Protein AF-A0A660N3R1-F1 (afdb_monomer)

Radius of gyration: 9.86 Å; Cα contacts (8 Å, |Δi|>4): 32; chains: 1; bounding box: 21×16×28 Å

Solvent-accessible surface area (backbone atoms only — not comparable to full-atom values): 2322 Å² total; per-residue (Å²): 96,74,52,73,42,64,46,98,87,69,47,80,72,43,79,44,74,78,58,63,76,82,67,41,67,60,55,52,51,52,55,66,74,76,109

Secondary structure (DSSP, 8-state):
--EEEE-TTS-EEEEESS--STTHHHHHHHHHH--

Sequence (35 aa):
RSTFVLDSAGNIAHEWRKVKVAGHAEAVLAAVKNG

Foldseek 3Di:
DKDFDADPVRDTPDIDDPDDDPCVVVVVVVSVVPD

Structure (mmCIF, N/CA/C/O backbone):
data_AF-A0A660N3R1-F1
#
_entry.id   AF-A0A660N3R1-F1
#
loop_
_atom_site.group_PDB
_atom_site.id
_atom_site.type_symbol
_atom_site.label_atom_id
_atom_site.label_alt_id
_atom_site.label_comp_id
_atom_site.label_asym_id
_atom_site.label_entity_id
_atom_site.label_seq_id
_atom_site.pdbx_PDB_ins_code
_atom_site.Cartn_x
_atom_site.Cartn_y
_atom_site.Cartn_z
_atom_site.occupancy
_atom_site.B_iso_or_equiv
_atom_site.auth_seq_id
_atom_site.auth_comp_id
_atom_site.auth_asym_id
_atom_site.auth_atom_id
_atom_site.pdbx_PDB_model_num
ATOM 1 N N . ARG A 1 1 ? 10.296 7.831 -4.216 1.00 87.75 1 ARG A N 1
ATOM 2 C CA . ARG A 1 1 ? 8.880 8.041 -3.839 1.00 87.75 1 ARG A CA 1
ATOM 3 C C . ARG A 1 1 ? 8.511 6.963 -2.838 1.00 87.75 1 ARG A C 1
ATOM 5 O O . ARG A 1 1 ? 9.026 5.852 -2.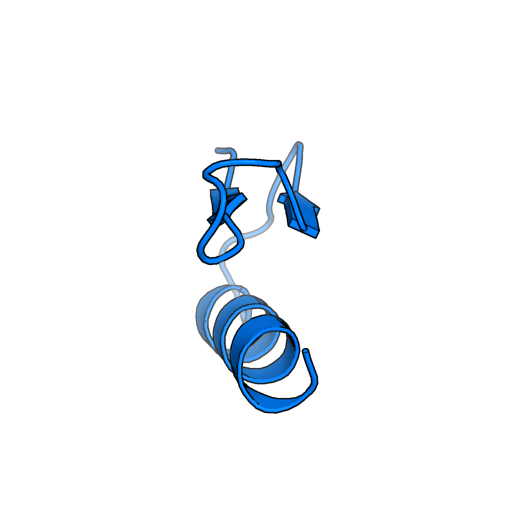968 1.00 87.75 1 ARG A O 1
ATOM 12 N N . SER A 1 2 ? 7.716 7.316 -1.843 1.00 93.69 2 SER A N 1
ATOM 13 C CA . SER A 1 2 ? 7.225 6.407 -0.814 1.00 93.69 2 SER A CA 1
ATOM 14 C C . SER A 1 2 ? 5.706 6.470 -0.774 1.00 93.69 2 SER A C 1
ATOM 16 O O . SER A 1 2 ? 5.103 7.465 -1.180 1.00 93.69 2 SER A O 1
ATOM 18 N N . THR A 1 3 ? 5.100 5.383 -0.326 1.00 96.31 3 THR A N 1
ATOM 19 C CA . THR A 1 3 ? 3.657 5.274 -0.123 1.00 96.31 3 THR A CA 1
ATOM 20 C C . THR A 1 3 ? 3.439 4.470 1.142 1.00 96.31 3 THR A C 1
ATOM 22 O O . THR A 1 3 ? 4.178 3.520 1.393 1.00 96.31 3 THR A O 1
ATOM 25 N N . PHE A 1 4 ? 2.452 4.874 1.928 1.00 95.38 4 PHE A N 1
ATOM 26 C CA . PHE A 1 4 ? 2.108 4.253 3.197 1.00 95.38 4 PHE A CA 1
ATOM 27 C C . PHE A 1 4 ? 0.600 4.029 3.208 1.00 95.38 4 PHE A C 1
ATOM 29 O O . PHE A 1 4 ? -0.149 4.909 2.783 1.00 95.38 4 PHE A O 1
ATOM 36 N N . VAL A 1 5 ? 0.173 2.857 3.663 1.00 95.62 5 VAL A N 1
ATOM 37 C CA . VAL A 1 5 ? -1.224 2.559 3.988 1.00 95.62 5 VAL A CA 1
ATOM 38 C C . VAL A 1 5 ? -1.346 2.605 5.501 1.00 95.62 5 VAL A C 1
ATOM 40 O O . VAL A 1 5 ? -0.530 2.002 6.202 1.00 95.62 5 VAL A O 1
ATOM 43 N N . LEU A 1 6 ? -2.345 3.337 5.986 1.00 95.44 6 LEU A N 1
ATOM 44 C CA . LEU A 1 6 ? -2.658 3.442 7.405 1.00 95.44 6 LEU A CA 1
ATOM 45 C C . LEU A 1 6 ? -3.916 2.631 7.719 1.00 95.44 6 LEU A C 1
ATOM 47 O O . LEU A 1 6 ? -4.843 2.607 6.908 1.00 95.44 6 LEU A O 1
ATOM 51 N N . ASP A 1 7 ? -3.939 1.987 8.882 1.00 93.38 7 ASP A N 1
ATOM 52 C CA . ASP A 1 7 ? -5.145 1.359 9.423 1.00 93.38 7 ASP A CA 1
ATOM 53 C C . ASP A 1 7 ? -6.094 2.404 10.047 1.00 93.38 7 ASP A C 1
ATOM 55 O O . ASP A 1 7 ? -5.791 3.599 10.128 1.00 93.38 7 ASP A O 1
ATOM 59 N N . SER A 1 8 ? -7.261 1.958 10.521 1.00 94.19 8 SER A N 1
ATOM 60 C CA . SER A 1 8 ? -8.248 2.835 11.165 1.00 94.19 8 SER A CA 1
ATOM 61 C C . SER A 1 8 ? -7.793 3.413 12.510 1.00 94.19 8 SER A C 1
ATOM 63 O O . SER A 1 8 ? -8.401 4.363 12.995 1.00 94.19 8 SER A O 1
ATOM 65 N N . ALA A 1 9 ? -6.755 2.846 13.128 1.00 95.88 9 ALA A N 1
ATOM 66 C CA . ALA A 1 9 ? -6.143 3.353 14.353 1.00 95.88 9 ALA A CA 1
ATOM 67 C C . ALA A 1 9 ? -4.987 4.334 14.069 1.00 95.88 9 ALA A C 1
ATOM 69 O O . ALA A 1 9 ? -4.436 4.919 15.001 1.00 95.88 9 ALA A O 1
ATOM 70 N N . GLY A 1 10 ? -4.645 4.552 12.795 1.00 94.94 10 GLY A N 1
ATOM 71 C CA . GLY A 1 10 ? -3.568 5.436 12.364 1.00 94.94 10 GLY A CA 1
ATOM 72 C C . GLY A 1 10 ? -2.179 4.792 12.367 1.00 94.94 10 GLY A C 1
ATOM 73 O O . GLY A 1 10 ? -1.191 5.509 12.208 1.00 94.94 10 GLY A O 1
ATOM 74 N N . ASN A 1 11 ? -2.070 3.469 12.522 1.00 96.56 11 ASN A N 1
ATOM 75 C CA . ASN A 1 11 ? -0.792 2.763 12.410 1.00 96.56 11 ASN A CA 1
ATOM 76 C C . ASN A 1 11 ? -0.461 2.457 10.950 1.00 96.56 11 ASN A C 1
ATOM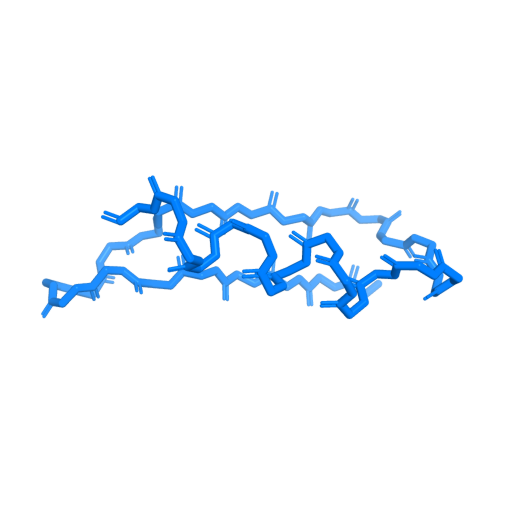 78 O O . ASN A 1 11 ? -1.345 2.323 10.107 1.00 96.56 11 ASN A O 1
ATOM 82 N N . ILE A 1 12 ? 0.828 2.292 10.647 1.00 95.62 12 ILE A N 1
ATOM 83 C CA . ILE A 1 12 ? 1.280 1.881 9.315 1.00 95.62 12 ILE A CA 1
ATOM 84 C C . ILE A 1 12 ? 0.971 0.395 9.123 1.00 95.62 12 ILE A C 1
ATOM 86 O O . ILE A 1 12 ? 1.649 -0.461 9.686 1.00 95.62 12 ILE A O 1
ATOM 90 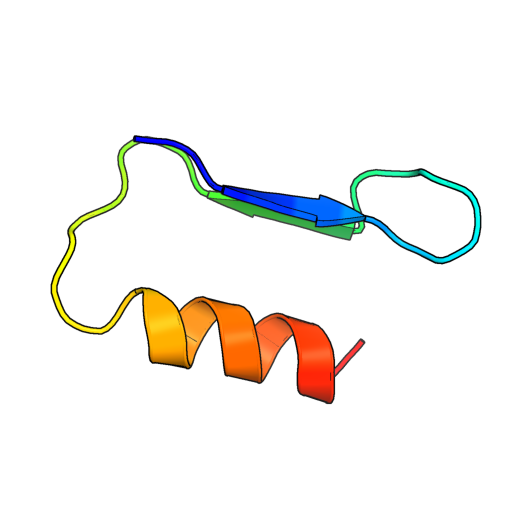N N . ALA A 1 13 ? -0.024 0.107 8.291 1.00 94.56 13 ALA A N 1
ATOM 91 C CA . ALA A 1 13 ? -0.388 -1.247 7.893 1.00 94.56 13 ALA A CA 1
ATOM 92 C C . ALA A 1 13 ? 0.527 -1.775 6.778 1.00 94.56 13 ALA A C 1
ATOM 94 O O . ALA A 1 13 ? 0.841 -2.962 6.736 1.00 94.56 13 ALA A O 1
ATOM 95 N N . HIS A 1 14 ? 0.983 -0.894 5.878 1.00 95.25 14 HIS A N 1
ATOM 96 C CA . HIS A 1 14 ?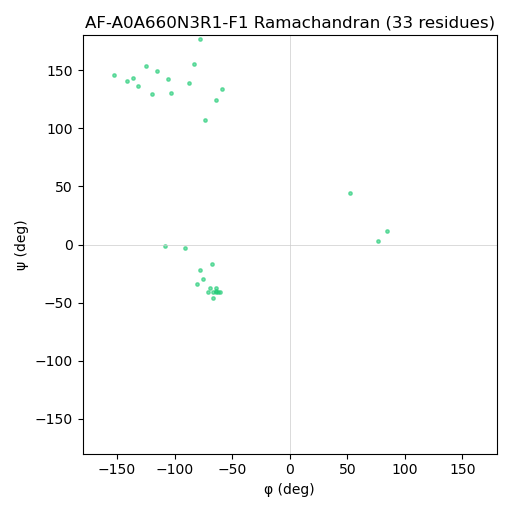 1.896 -1.264 4.794 1.00 95.25 14 HIS A CA 1
ATOM 97 C C . HIS A 1 14 ? 2.754 -0.078 4.349 1.00 95.25 14 HIS A C 1
ATOM 99 O O . HIS A 1 14 ? 2.282 1.059 4.312 1.00 95.25 14 HIS A O 1
ATOM 105 N N . GLU A 1 15 ? 4.004 -0.327 3.951 1.00 95.81 15 GLU A N 1
ATOM 106 C CA . GLU A 1 15 ? 4.883 0.710 3.405 1.00 95.81 15 GLU A CA 1
ATOM 107 C C . GLU A 1 15 ? 5.651 0.255 2.161 1.00 95.81 15 GLU A C 1
ATOM 109 O O . GLU A 1 15 ? 6.130 -0.873 2.061 1.00 95.81 15 GLU A O 1
ATOM 114 N N . TRP A 1 16 ? 5.824 1.182 1.217 1.00 95.56 16 TRP A N 1
ATOM 115 C CA . TRP A 1 16 ? 6.732 1.019 0.087 1.00 95.56 16 TRP A CA 1
ATOM 116 C C . TRP A 1 16 ? 7.797 2.108 0.093 1.00 95.56 16 TRP A C 1
ATOM 118 O O . TRP A 1 16 ? 7.504 3.308 0.103 1.00 95.56 16 TRP A O 1
ATOM 128 N N . ARG A 1 17 ? 9.057 1.678 -0.014 1.00 94.62 17 ARG A N 1
ATOM 129 C CA . ARG A 1 17 ? 10.232 2.543 -0.180 1.00 94.62 17 ARG A CA 1
ATOM 130 C C . ARG A 1 17 ? 10.867 2.285 -1.543 1.00 94.62 17 ARG A C 1
ATOM 132 O O . ARG A 1 17 ? 10.807 1.176 -2.059 1.00 94.62 17 ARG A O 1
ATOM 139 N N . LYS A 1 18 ? 11.493 3.314 -2.127 1.00 90.06 18 LYS A N 1
ATOM 140 C CA . LYS A 1 18 ? 12.145 3.243 -3.456 1.00 90.06 18 LYS A CA 1
ATOM 141 C C . LYS A 1 18 ? 11.219 2.685 -4.560 1.00 90.06 18 LYS A C 1
ATOM 143 O O . LYS A 1 18 ? 11.630 1.873 -5.382 1.00 90.06 18 LYS A O 1
ATOM 148 N N . VAL A 1 19 ? 9.972 3.158 -4.583 1.00 89.44 19 VAL A N 1
ATOM 149 C CA . VAL A 1 19 ? 8.923 2.726 -5.522 1.00 89.44 19 VAL A CA 1
ATOM 150 C C . VAL A 1 19 ? 9.313 2.945 -6.989 1.00 89.44 19 VAL A C 1
ATOM 152 O O . VAL A 1 19 ? 9.731 4.047 -7.362 1.00 89.44 19 VAL A O 1
ATOM 155 N N . LYS A 1 20 ? 9.081 1.924 -7.826 1.00 86.81 20 LYS A N 1
ATOM 156 C CA . LYS A 1 20 ? 8.988 2.048 -9.291 1.00 86.81 20 LYS A CA 1
ATOM 157 C C . LYS A 1 20 ? 7.546 2.375 -9.679 1.00 86.81 20 LYS A C 1
ATOM 159 O O . LYS A 1 20 ? 6.624 1.824 -9.101 1.00 86.81 20 LYS A O 1
ATOM 164 N N . VAL A 1 21 ? 7.357 3.279 -10.640 1.00 84.56 21 VAL A N 1
ATOM 165 C CA . VAL A 1 21 ? 6.033 3.861 -10.942 1.00 84.56 21 VAL A CA 1
ATOM 166 C C . VAL A 1 21 ? 5.079 2.868 -11.608 1.00 84.56 21 VAL A C 1
ATOM 168 O O . VAL A 1 21 ? 3.897 2.856 -11.282 1.00 84.56 21 VAL A O 1
ATOM 171 N N . ALA A 1 22 ? 5.574 2.049 -12.535 1.00 93.06 22 ALA A N 1
ATOM 172 C CA . ALA A 1 22 ? 4.733 1.114 -13.277 1.00 93.06 22 ALA A CA 1
ATOM 173 C C . ALA A 1 22 ? 4.111 0.068 -12.337 1.00 93.06 22 ALA A C 1
ATOM 175 O O . ALA A 1 22 ? 4.841 -0.612 -11.616 1.00 93.06 22 ALA A O 1
ATOM 176 N N . GLY A 1 23 ? 2.780 -0.047 -12.347 1.00 93.06 23 GLY A N 1
ATOM 177 C CA . GLY A 1 23 ? 2.040 -1.020 -11.536 1.00 93.06 23 GLY A CA 1
ATOM 178 C C . GLY A 1 23 ? 1.896 -0.662 -10.050 1.00 93.06 23 GLY A C 1
ATOM 179 O O . GLY A 1 23 ? 1.388 -1.468 -9.270 1.00 93.06 23 GLY A O 1
ATOM 180 N N . HIS A 1 24 ? 2.380 0.511 -9.616 1.00 94.44 24 HIS A N 1
ATOM 181 C CA . HIS A 1 24 ? 2.371 0.866 -8.191 1.00 94.44 24 HIS A CA 1
ATOM 182 C C . HIS A 1 24 ? 0.959 1.109 -7.659 1.00 94.44 24 HIS A C 1
ATOM 184 O O . HIS A 1 24 ? 0.653 0.733 -6.532 1.00 94.44 24 HIS A O 1
ATOM 190 N N . ALA A 1 25 ? 0.083 1.711 -8.465 1.00 93.81 25 ALA A N 1
ATOM 191 C CA . ALA A 1 25 ? -1.290 1.990 -8.052 1.00 93.81 25 ALA A CA 1
ATOM 192 C C . ALA A 1 25 ? -2.077 0.695 -7.799 1.00 93.81 25 ALA A C 1
ATOM 194 O O . ALA A 1 25 ? -2.797 0.589 -6.809 1.00 93.81 25 ALA A O 1
ATOM 195 N N . GLU A 1 26 ? -1.891 -0.313 -8.647 1.00 95.19 26 GLU A N 1
ATOM 196 C CA . GLU A 1 26 ? -2.499 -1.633 -8.516 1.00 95.19 26 GLU A CA 1
ATOM 197 C C . GLU A 1 26 ? -1.968 -2.374 -7.284 1.0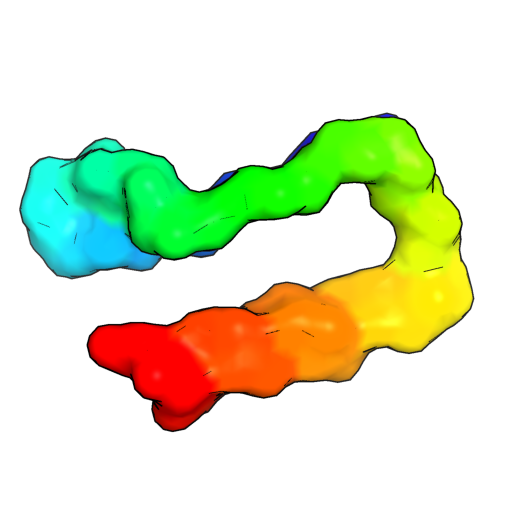0 95.19 26 GLU A C 1
ATOM 199 O O . GLU A 1 26 ? -2.752 -2.969 -6.545 1.00 95.19 26 GLU A O 1
ATOM 204 N N . ALA A 1 27 ? -0.658 -2.288 -7.017 1.00 92.88 27 ALA A N 1
ATOM 205 C CA . ALA A 1 27 ? -0.049 -2.859 -5.816 1.00 92.88 27 ALA A CA 1
ATOM 206 C C . ALA A 1 27 ? -0.600 -2.220 -4.529 1.00 92.88 27 ALA A C 1
ATOM 208 O O . ALA A 1 27 ? -0.884 -2.925 -3.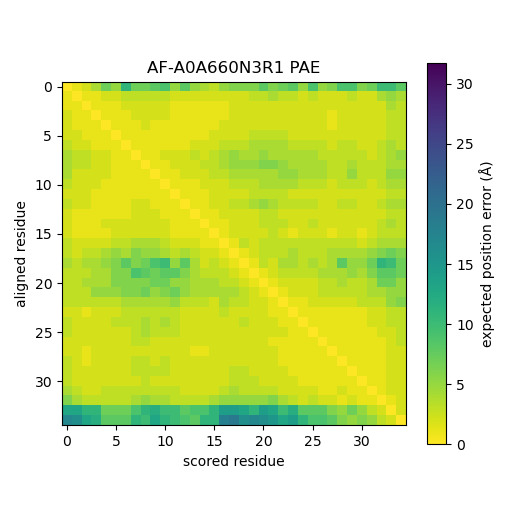560 1.00 92.88 27 ALA A O 1
A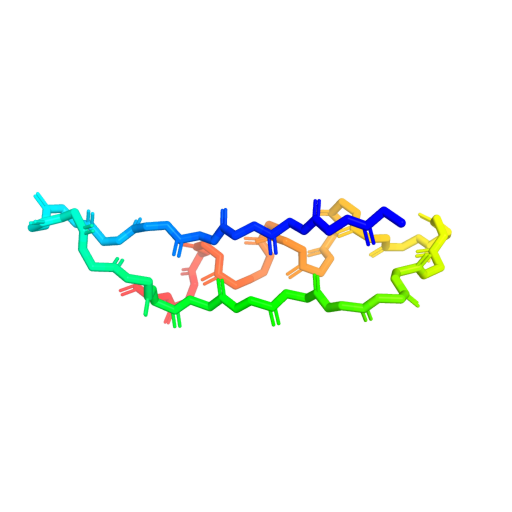TOM 209 N N . VAL A 1 28 ? -0.802 -0.898 -4.533 1.00 94.38 28 VAL A N 1
ATOM 210 C CA . VAL A 1 28 ? -1.423 -0.177 -3.414 1.00 94.38 28 VAL A CA 1
ATOM 211 C C . VAL A 1 28 ? -2.888 -0.585 -3.251 1.00 94.38 28 VAL A C 1
ATOM 213 O O . VAL A 1 28 ? -3.313 -0.892 -2.141 1.00 94.38 28 VAL A O 1
ATOM 216 N N . LEU A 1 29 ? -3.658 -0.653 -4.340 1.00 95.19 29 LEU A N 1
ATOM 217 C CA . LEU A 1 29 ? -5.065 -1.060 -4.299 1.00 95.19 29 LEU A CA 1
ATOM 218 C C . LEU A 1 29 ? -5.242 -2.485 -3.761 1.00 95.19 29 LEU A C 1
ATOM 220 O O . LEU A 1 29 ? -6.163 -2.737 -2.988 1.00 95.19 29 LEU A O 1
ATOM 224 N N . ALA A 1 30 ? -4.372 -3.413 -4.159 1.00 94.25 30 ALA A N 1
ATOM 225 C CA . ALA A 1 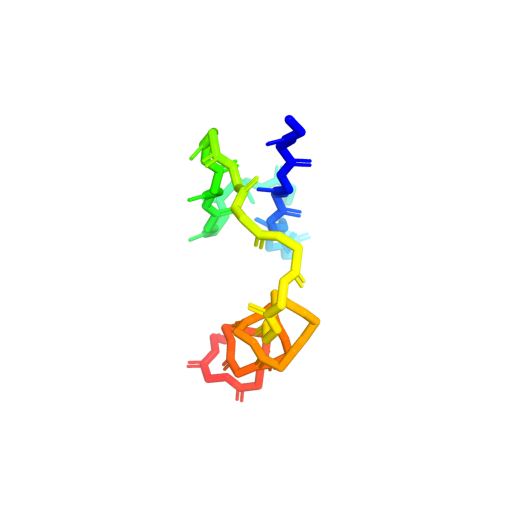30 ? -4.397 -4.785 -3.664 1.00 94.25 30 ALA A CA 1
ATOM 226 C C . ALA A 1 30 ? -4.116 -4.855 -2.154 1.00 94.25 30 ALA A C 1
ATOM 228 O O . ALA A 1 30 ? -4.791 -5.600 -1.450 1.00 94.25 30 ALA A O 1
ATOM 229 N N . ALA A 1 31 ? -3.172 -4.054 -1.650 1.00 93.25 31 ALA A N 1
ATOM 230 C CA . ALA A 1 31 ? -2.878 -3.989 -0.219 1.00 93.25 31 ALA A CA 1
ATOM 231 C C . ALA A 1 31 ? -4.063 -3.453 0.600 1.00 93.25 31 ALA A C 1
ATOM 233 O O . ALA A 1 31 ? -4.322 -3.955 1.684 1.00 93.25 31 ALA A O 1
ATOM 234 N N . VAL A 1 32 ? -4.810 -2.478 0.068 1.00 93.62 32 VAL A N 1
ATOM 235 C CA . VAL A 1 32 ? -5.987 -1.907 0.749 1.00 93.62 32 VAL A CA 1
ATOM 236 C C . VAL A 1 32 ? -7.205 -2.835 0.691 1.00 93.62 32 VAL A C 1
ATOM 238 O O . VAL A 1 32 ? -8.037 -2.805 1.584 1.00 93.62 32 VAL A O 1
ATOM 241 N N . LYS A 1 33 ? -7.346 -3.656 -0.355 1.00 91.69 33 LYS A N 1
ATOM 242 C CA . LYS A 1 33 ? -8.488 -4.579 -0.494 1.00 91.69 33 LYS A CA 1
ATOM 243 C C . LYS A 1 33 ? -8.381 -5.846 0.360 1.00 91.69 33 LYS A C 1
ATOM 245 O O . LYS A 1 33 ? -9.402 -6.489 0.578 1.00 91.69 33 LYS A O 1
ATOM 250 N N . ASN A 1 34 ? -7.170 -6.224 0.768 1.00 74.88 34 ASN A N 1
ATOM 251 C CA . ASN A 1 34 ? -6.894 -7.485 1.464 1.00 74.88 34 ASN A CA 1
ATOM 252 C C . ASN A 1 34 ? -6.552 -7.311 2.958 1.00 74.88 34 A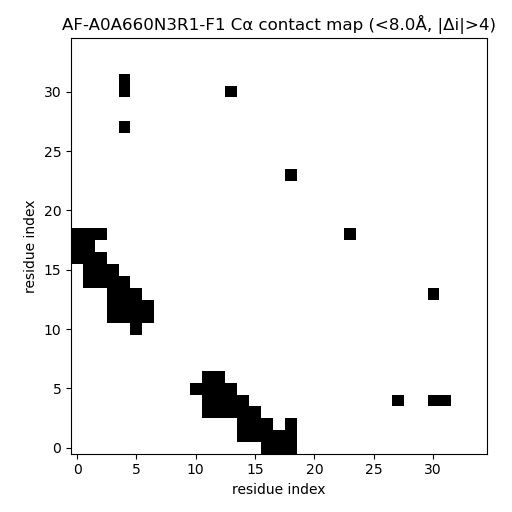SN A C 1
ATOM 254 O O . ASN A 1 34 ? -6.279 -8.315 3.615 1.00 74.88 34 ASN A O 1
ATOM 258 N N . GLY A 1 35 ? -6.510 -6.074 3.465 1.00 64.56 35 GLY A N 1
ATOM 259 C CA . GLY A 1 35 ? -6.300 -5.740 4.880 1.00 64.56 35 GLY A CA 1
ATOM 260 C C . GLY A 1 35 ? -7.580 -5.237 5.525 1.00 64.56 35 GLY A C 1
ATOM 261 O O . GLY A 1 35 ? -7.726 -5.462 6.743 1.00 64.56 35 GLY A O 1
#

Mean predicted aligned error: 2.98 Å

Nearest PDB structures (foldseek):
  1ihr-assembly1_A  TM=4.251E-01  e=2.015E+00  Escherichia coli
  8guo-assembly1_B  TM=4.792E-01  e=4.432E+00  Staphylococcus aureus subsp. aureus NCTC 8325
  1qxx-assembly1_A-2  TM=4.095E-01  e=7.318E+00  Escherichia coli

pLDDT: mean 92.16, std 6.27, range [64.56, 96.56]